Protein AF-A0A7V4P8J2-F1 (afdb_monomer)

Foldseek 3Di:
DEFQDQADDDDPVVVCVVVVDDDDVSVRGPVVCCVVVNHVDHDHPVCPVVVVVVVVVVVDD

Radius of gyration: 14.88 Å; Cα contacts (8 Å, |Δi|>4): 49; chains: 1; bounding box: 27×21×44 Å

Structure (mmCIF, N/CA/C/O backbone):
data_AF-A0A7V4P8J2-F1
#
_entry.id   AF-A0A7V4P8J2-F1
#
loop_
_atom_site.group_PDB
_atom_site.id
_atom_site.type_symbol
_atom_site.label_atom_id
_atom_site.label_alt_id
_atom_site.label_comp_id
_atom_site.label_asym_id
_atom_site.label_entity_id
_atom_site.label_seq_id
_atom_site.pdbx_PDB_ins_code
_atom_site.Cartn_x
_atom_site.Cartn_y
_atom_site.Cartn_z
_atom_site.occupancy
_atom_site.B_iso_or_equiv
_atom_site.auth_seq_id
_atom_site.auth_comp_id
_atom_site.auth_asym_id
_atom_site.auth_atom_id
_atom_site.pdbx_PDB_model_num
ATOM 1 N N . ALA A 1 1 ? 3.288 0.817 -3.235 1.00 97.00 1 ALA A N 1
ATOM 2 C CA . ALA A 1 1 ? 3.628 0.474 -1.834 1.00 97.00 1 ALA A CA 1
ATOM 3 C C . ALA A 1 1 ? 4.138 -0.966 -1.739 1.00 97.00 1 ALA A C 1
ATOM 5 O O . ALA A 1 1 ? 3.927 -1.729 -2.673 1.00 97.00 1 ALA A O 1
ATOM 6 N N . GLU A 1 2 ? 4.792 -1.350 -0.641 1.00 98.12 2 GLU A N 1
ATOM 7 C CA . GLU A 1 2 ? 5.083 -2.761 -0.319 1.00 98.12 2 GLU A CA 1
ATOM 8 C C . GLU A 1 2 ? 3.911 -3.409 0.445 1.00 98.12 2 GLU A C 1
ATOM 10 O O . GLU A 1 2 ? 3.125 -2.668 1.036 1.00 98.12 2 GLU A O 1
ATOM 15 N N . PRO A 1 3 ? 3.774 -4.753 0.459 1.00 98.06 3 PRO A N 1
ATOM 16 C CA . PRO A 1 3 ? 2.707 -5.434 1.196 1.00 98.06 3 PRO A CA 1
ATOM 17 C C . PRO A 1 3 ? 2.719 -5.111 2.691 1.00 98.06 3 PRO A C 1
ATOM 19 O O . PRO A 1 3 ? 3.780 -5.108 3.318 1.00 98.06 3 PRO A O 1
ATOM 22 N N . LYS A 1 4 ? 1.531 -4.916 3.273 1.00 96.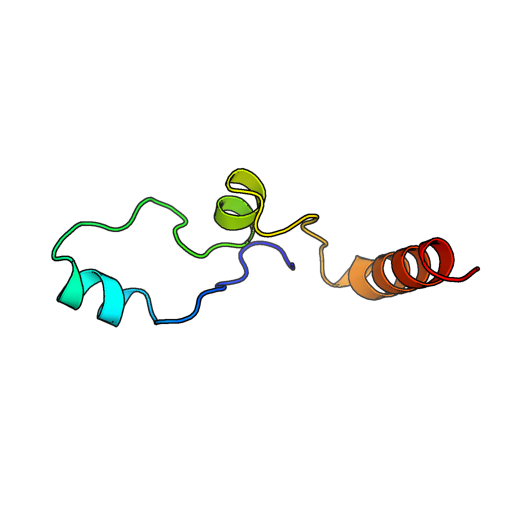94 4 LYS A N 1
ATOM 23 C CA . LYS A 1 4 ? 1.306 -4.595 4.694 1.00 96.94 4 LYS A CA 1
ATOM 24 C C . LYS A 1 4 ? 2.028 -3.338 5.201 1.00 96.94 4 LYS A C 1
ATOM 26 O O . LYS A 1 4 ? 2.177 -3.173 6.412 1.00 96.94 4 LYS A O 1
ATOM 31 N N . ALA A 1 5 ? 2.484 -2.454 4.314 1.00 97.62 5 ALA A N 1
ATOM 32 C CA . ALA A 1 5 ? 3.150 -1.223 4.726 1.00 97.62 5 ALA A CA 1
ATOM 33 C C . ALA A 1 5 ? 2.165 -0.313 5.471 1.00 97.62 5 ALA A C 1
ATOM 35 O O . ALA A 1 5 ? 1.046 -0.124 5.002 1.00 97.62 5 ALA A O 1
ATOM 36 N N . LEU A 1 6 ? 2.583 0.261 6.603 1.00 96.81 6 LEU A N 1
ATOM 37 C CA . LEU A 1 6 ? 1.802 1.264 7.327 1.00 96.81 6 LEU A CA 1
ATOM 38 C C . LEU A 1 6 ? 2.099 2.653 6.747 1.00 96.81 6 LEU A C 1
ATOM 40 O O . LEU A 1 6 ? 3.244 3.098 6.755 1.00 96.81 6 LEU A O 1
ATOM 44 N N . ILE A 1 7 ? 1.073 3.325 6.237 1.00 97.06 7 ILE A N 1
ATOM 45 C CA . ILE A 1 7 ? 1.161 4.588 5.508 1.00 97.06 7 ILE A CA 1
ATOM 46 C C . ILE A 1 7 ? 0.075 5.525 6.038 1.00 97.06 7 ILE A C 1
ATOM 48 O O . ILE A 1 7 ? -1.115 5.214 6.007 1.00 97.06 7 ILE A O 1
ATOM 52 N N . GLY A 1 8 ? 0.472 6.707 6.496 1.00 94.50 8 GLY A N 1
ATOM 53 C CA . GLY A 1 8 ? -0.464 7.725 6.946 1.00 94.50 8 GLY A CA 1
ATOM 54 C C . GLY A 1 8 ? 0.241 8.977 7.441 1.00 94.50 8 GLY A C 1
ATOM 55 O O . GLY A 1 8 ? 1.431 8.951 7.741 1.00 94.50 8 GLY A O 1
ATOM 56 N N . PHE A 1 9 ? -0.508 10.074 7.522 1.00 94.69 9 PHE A N 1
ATOM 57 C CA . PHE A 1 9 ? 0.008 11.353 8.007 1.00 94.69 9 PHE A CA 1
ATOM 58 C C . PHE A 1 9 ? 0.216 11.360 9.530 1.00 94.69 9 PHE A C 1
ATOM 60 O O . PHE A 1 9 ? 1.272 11.749 10.017 1.00 94.69 9 PHE A O 1
ATOM 67 N N . ALA A 1 10 ? -0.781 10.886 10.284 1.00 94.94 10 ALA A N 1
ATOM 68 C CA . ALA A 1 10 ? -0.736 10.772 11.739 1.00 94.94 10 ALA A CA 1
ATOM 69 C C . ALA A 1 10 ? -0.812 9.304 12.170 1.00 94.94 10 ALA A C 1
ATOM 71 O O . ALA A 1 10 ? -1.455 8.488 11.510 1.00 94.94 10 ALA A O 1
ATOM 72 N N . GLY A 1 11 ? -0.183 8.960 13.295 1.00 93.19 11 GLY A N 1
ATOM 73 C CA . GLY A 1 11 ? -0.204 7.590 13.809 1.00 93.19 11 GLY A CA 1
ATOM 74 C C . GLY A 1 11 ? -1.612 7.131 14.237 1.00 93.19 11 GLY A C 1
ATOM 75 O O . GLY A 1 11 ? -2.398 7.956 14.719 1.00 93.19 11 GLY A O 1
ATOM 76 N N . PRO A 1 12 ? -1.923 5.818 14.167 1.00 91.62 12 PRO A N 1
ATOM 77 C CA . PRO A 1 12 ? -3.246 5.285 14.511 1.00 91.62 12 PRO A CA 1
ATOM 78 C C . PRO A 1 12 ? -3.707 5.670 15.924 1.00 91.62 12 PRO A C 1
ATOM 80 O O . PRO A 1 12 ? -4.877 5.966 16.147 1.00 91.62 12 PRO A O 1
ATOM 83 N N . ARG A 1 13 ? -2.776 5.705 16.891 1.00 92.12 13 ARG A N 1
ATOM 84 C CA . ARG A 1 13 ? -3.066 6.070 18.289 1.00 92.12 13 ARG A CA 1
ATOM 85 C C . ARG A 1 13 ? -3.544 7.513 18.420 1.00 92.12 13 ARG A C 1
ATOM 87 O O . ARG A 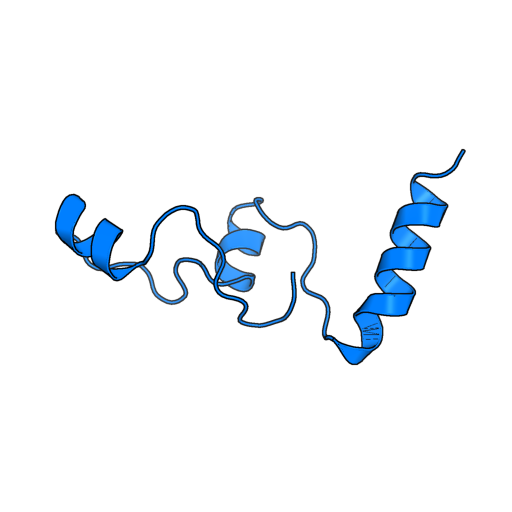1 13 ? -4.521 7.760 19.117 1.00 92.12 13 ARG A O 1
ATOM 94 N N . THR A 1 14 ? -2.878 8.440 17.732 1.00 94.69 14 THR A N 1
ATOM 95 C CA . THR A 1 14 ? -3.249 9.859 17.726 1.00 94.69 14 THR A CA 1
ATOM 96 C C . THR A 1 14 ? -4.626 10.038 17.108 1.00 94.69 14 THR A C 1
ATOM 98 O O . THR A 1 14 ? -5.487 10.653 17.723 1.00 94.69 14 THR A O 1
ATOM 101 N N . ILE A 1 15 ? -4.876 9.416 15.951 1.00 94.12 15 ILE A N 1
ATOM 102 C CA . ILE A 1 15 ? -6.179 9.499 15.280 1.00 94.12 15 ILE A CA 1
ATOM 103 C C . ILE A 1 15 ? -7.279 8.938 16.185 1.00 94.12 15 ILE A C 1
ATOM 105 O O . ILE A 1 15 ? -8.270 9.625 16.417 1.00 94.12 15 ILE A O 1
ATOM 109 N 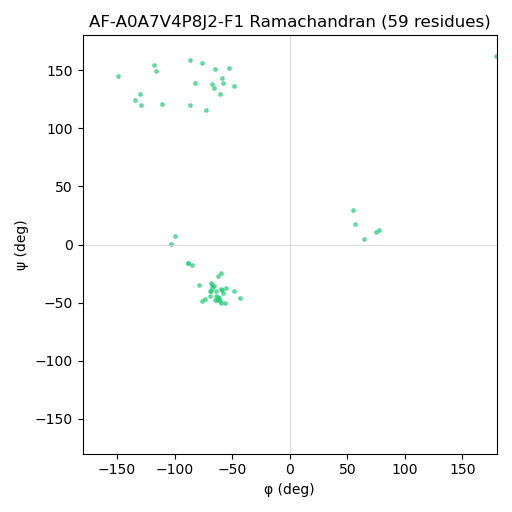N . LYS A 1 16 ? -7.083 7.744 16.761 1.00 93.44 16 LYS A N 1
ATOM 110 C CA . LYS A 1 16 ? -8.045 7.117 17.680 1.00 93.44 16 LYS A CA 1
ATOM 111 C C . LYS A 1 16 ? -8.350 8.005 18.892 1.00 93.44 16 LYS A C 1
ATOM 113 O O . LYS A 1 16 ? -9.511 8.128 19.270 1.00 93.44 16 LYS A O 1
ATOM 118 N N . ALA A 1 17 ? -7.337 8.653 19.471 1.00 94.00 17 ALA A N 1
ATOM 119 C CA . ALA A 1 17 ? -7.521 9.582 20.585 1.00 94.00 17 ALA A CA 1
ATOM 120 C C . ALA A 1 17 ? -8.318 10.838 20.183 1.00 94.00 17 ALA A C 1
ATOM 122 O O . ALA A 1 17 ? -9.123 11.329 20.974 1.00 94.00 17 ALA A O 1
ATOM 123 N N . THR A 1 18 ? -8.125 11.335 18.957 1.00 94.81 18 THR A N 1
ATOM 124 C CA . THR A 1 18 ? -8.810 12.529 18.446 1.00 94.81 18 THR A CA 1
ATOM 125 C C . THR A 1 18 ? -10.261 12.252 18.049 1.00 94.81 18 THR A C 1
ATOM 127 O O . THR A 1 18 ? -11.145 12.993 18.466 1.00 94.81 18 THR A O 1
ATOM 130 N N . ILE A 1 19 ? -10.531 11.193 17.274 1.00 93.88 19 ILE A N 1
ATOM 131 C CA . ILE A 1 19 ? -11.882 10.907 16.749 1.00 93.88 19 ILE A CA 1
ATOM 132 C C . ILE A 1 19 ? -12.733 10.054 17.698 1.00 93.88 19 ILE A C 1
ATOM 134 O O . ILE A 1 19 ? -13.944 9.989 17.528 1.00 93.88 19 ILE A O 1
ATOM 138 N N . ARG A 1 20 ? -12.110 9.403 18.695 1.00 90.94 20 ARG A N 1
ATOM 139 C CA . ARG A 1 20 ? -12.752 8.524 19.695 1.00 90.94 20 ARG A CA 1
ATOM 140 C C . ARG A 1 20 ? -13.588 7.381 19.096 1.00 90.94 20 ARG A C 1
ATOM 142 O O . ARG A 1 20 ? -14.543 6.919 19.712 1.00 90.94 20 ARG A O 1
ATOM 149 N N . LEU A 1 21 ? -13.202 6.906 17.913 1.00 91.19 21 LEU A N 1
ATOM 150 C CA . LEU A 1 21 ? -13.805 5.771 17.211 1.00 91.19 21 LEU A CA 1
ATOM 151 C C . LEU A 1 21 ? -12.775 4.653 17.030 1.00 91.19 21 LEU A C 1
ATOM 153 O O . LEU A 1 21 ? -11.568 4.904 16.980 1.00 91.19 21 LEU A O 1
ATOM 157 N N . GLU A 1 22 ? -13.255 3.416 16.908 1.00 90.38 22 GLU A N 1
ATOM 158 C CA . GLU A 1 22 ? -12.409 2.302 16.486 1.00 90.38 22 GLU A CA 1
ATOM 159 C C . GLU A 1 22 ? -11.990 2.476 15.025 1.00 90.38 22 GLU A C 1
ATOM 161 O O . GLU A 1 22 ? -12.786 2.863 14.167 1.00 90.38 22 GLU A O 1
ATOM 166 N N . LEU A 1 23 ? -10.719 2.191 14.742 1.00 92.31 23 LEU A N 1
ATOM 167 C CA . LEU A 1 23 ? -10.194 2.280 13.386 1.00 92.31 23 LEU A CA 1
ATOM 168 C C . LEU A 1 23 ? -10.548 1.002 12.613 1.00 92.31 23 LEU A C 1
ATOM 170 O O . LEU A 1 23 ? -10.427 -0.092 13.174 1.00 92.31 23 LEU A O 1
ATOM 174 N N . PRO A 1 24 ? -10.947 1.109 11.332 1.00 93.62 24 PRO A N 1
ATOM 175 C CA . PRO A 1 24 ? -11.221 -0.056 10.501 1.00 93.62 24 PRO A CA 1
ATOM 176 C C . PRO A 1 24 ? -10.058 -1.051 10.482 1.00 93.62 24 PRO A C 1
ATOM 178 O O . PRO A 1 24 ? -8.883 -0.686 10.595 1.00 93.62 24 PRO A O 1
ATOM 181 N N . LYS A 1 25 ? -10.366 -2.335 10.281 1.00 93.12 25 LYS A N 1
ATOM 182 C CA . LYS A 1 25 ? -9.327 -3.358 10.133 1.00 93.12 25 LYS A CA 1
ATOM 183 C C . LYS A 1 25 ? -8.447 -3.031 8.927 1.00 93.12 25 LYS A C 1
ATOM 185 O O . LYS A 1 25 ? -8.948 -2.808 7.831 1.00 93.12 25 LYS A O 1
ATOM 190 N N . GLY A 1 26 ? -7.132 -3.041 9.137 1.00 93.38 26 GLY A N 1
ATOM 191 C CA . GLY A 1 26 ? -6.173 -2.695 8.090 1.00 93.38 26 GLY A CA 1
ATOM 192 C C . GLY A 1 26 ? -6.100 -1.199 7.792 1.00 93.38 26 GLY A C 1
ATOM 193 O O . GLY A 1 26 ? -5.462 -0.828 6.818 1.00 93.38 26 GLY A O 1
ATOM 194 N N . PHE A 1 27 ? -6.706 -0.328 8.608 1.00 95.38 27 PHE A N 1
ATOM 195 C CA . PHE A 1 27 ? -6.536 1.116 8.465 1.00 95.38 27 PHE A CA 1
ATOM 196 C C . PHE A 1 27 ? -5.051 1.477 8.329 1.00 95.38 27 PHE A C 1
ATOM 198 O O . PHE A 1 27 ? -4.207 0.934 9.044 1.00 95.38 27 PHE A O 1
ATOM 205 N N . GLN A 1 28 ? -4.750 2.378 7.391 1.00 96.81 28 GLN A N 1
ATOM 206 C CA .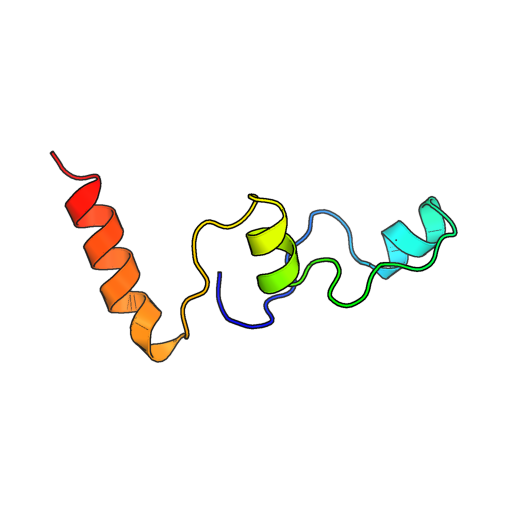 GLN A 1 28 ? -3.391 2.790 7.019 1.00 96.81 28 GLN A CA 1
ATOM 207 C C . GLN A 1 28 ? -2.501 1.702 6.406 1.00 96.81 28 GLN A C 1
ATOM 209 O O . GLN A 1 28 ? -1.342 1.987 6.125 1.00 96.81 28 GLN A O 1
ATOM 214 N N . THR A 1 29 ? -2.976 0.481 6.145 1.00 97.88 29 THR A N 1
ATOM 215 C CA . THR A 1 29 ? -2.157 -0.471 5.386 1.00 97.88 29 THR A CA 1
ATOM 216 C C . THR A 1 29 ? -2.159 -0.140 3.898 1.00 97.88 29 THR A C 1
ATOM 218 O O . THR A 1 29 ? -3.099 0.455 3.365 1.00 97.88 29 THR A O 1
ATOM 221 N N . SER A 1 30 ? -1.123 -0.586 3.194 1.00 98.19 30 SER A N 1
ATOM 222 C CA . SER A 1 30 ? -1.040 -0.538 1.734 1.00 98.19 30 SER A CA 1
ATOM 223 C C . SER A 1 30 ? -2.291 -1.076 1.032 1.00 98.19 30 SER A C 1
ATOM 225 O O . SER A 1 30 ? -2.724 -0.496 0.044 1.00 98.19 30 SER A O 1
ATOM 227 N N . GLU A 1 31 ? -2.886 -2.156 1.542 1.00 98.25 31 GLU A N 1
ATOM 228 C CA . GLU A 1 31 ? -4.088 -2.801 1.003 1.00 98.25 31 GLU A CA 1
ATOM 229 C C . GLU A 1 31 ? -5.322 -1.924 1.193 1.00 98.25 31 GLU A C 1
ATOM 231 O O . GLU A 1 31 ? -6.097 -1.742 0.255 1.00 98.25 31 GLU A O 1
ATOM 236 N N . PHE A 1 32 ? -5.472 -1.330 2.378 1.00 97.62 32 PHE A N 1
ATOM 237 C CA . PHE A 1 32 ? -6.548 -0.386 2.645 1.00 97.62 32 PHE A CA 1
ATOM 238 C C . PHE A 1 32 ? -6.430 0.838 1.736 1.00 97.62 32 PHE A C 1
ATOM 240 O O . PHE A 1 32 ? -7.408 1.245 1.119 1.00 97.62 32 PHE A O 1
ATOM 247 N N . LEU A 1 33 ? -5.229 1.396 1.581 1.00 97.94 33 LEU A N 1
ATOM 248 C CA . LEU A 1 33 ? -5.012 2.558 0.721 1.00 97.94 33 LEU A CA 1
ATOM 249 C C . LEU A 1 33 ? -5.184 2.254 -0.770 1.00 97.94 33 LEU A C 1
ATOM 251 O O . LEU A 1 33 ? -5.684 3.111 -1.494 1.00 97.94 33 LEU A O 1
ATOM 255 N N . LEU A 1 34 ? -4.833 1.047 -1.223 1.00 97.81 34 LEU A N 1
ATOM 256 C CA . LEU A 1 34 ? -5.115 0.587 -2.585 1.00 97.81 34 LEU A CA 1
ATOM 257 C C . LEU A 1 34 ? -6.628 0.544 -2.843 1.00 97.81 34 LEU A C 1
ATOM 259 O O . LEU A 1 34 ? -7.092 1.060 -3.853 1.00 97.81 34 LEU A O 1
ATOM 263 N N . GLN A 1 35 ? -7.409 -0.004 -1.905 1.00 97.62 35 GLN A N 1
ATOM 264 C CA . GLN A 1 35 ? -8.874 -0.051 -2.015 1.00 97.62 35 GLN A CA 1
ATOM 265 C C . GLN A 1 35 ? -9.529 1.337 -2.052 1.00 97.62 35 GLN A C 1
ATOM 267 O O . GLN A 1 35 ? -10.602 1.482 -2.629 1.00 97.62 35 GLN A O 1
ATOM 272 N N . HIS A 1 36 ? -8.891 2.349 -1.458 1.00 96.94 36 HIS A N 1
ATOM 273 C CA . HIS A 1 36 ? -9.397 3.724 -1.399 1.00 96.94 36 HIS A CA 1
ATOM 274 C C . HIS A 1 36 ? -8.763 4.653 -2.453 1.00 96.94 36 HIS A C 1
ATOM 276 O O . HIS A 1 36 ? -8.990 5.858 -2.410 1.00 96.94 36 HIS A O 1
ATOM 282 N N . GLY A 1 37 ? -7.969 4.119 -3.391 1.00 97.31 37 GLY A N 1
ATOM 283 C CA . GLY A 1 37 ? -7.404 4.884 -4.510 1.00 97.31 37 GLY A CA 1
ATOM 284 C C . GLY A 1 37 ? -6.205 5.776 -4.167 1.00 97.31 37 GLY A C 1
ATOM 285 O O . GLY A 1 37 ? -5.814 6.605 -4.980 1.00 97.31 37 GLY A O 1
ATOM 286 N N . PHE A 1 38 ? -5.598 5.614 -2.988 1.00 97.56 38 PHE A N 1
ATOM 287 C CA . PHE A 1 38 ? -4.401 6.368 -2.580 1.00 97.56 38 PHE A CA 1
ATOM 288 C C . PHE A 1 38 ? -3.086 5.703 -3.003 1.00 97.56 38 PHE A C 1
ATOM 290 O O . PHE A 1 38 ? -2.025 6.322 -2.937 1.00 97.56 38 PHE A O 1
ATOM 297 N N . VAL A 1 39 ? -3.129 4.426 -3.379 1.00 97.56 39 VAL A N 1
ATOM 298 C CA . VAL A 1 39 ? -1.976 3.654 -3.849 1.00 97.56 39 VAL A CA 1
ATOM 299 C C . VAL A 1 39 ? -2.368 2.968 -5.147 1.00 97.56 39 VAL A C 1
ATOM 301 O O . VAL A 1 39 ? -3.363 2.261 -5.167 1.00 97.56 39 VAL A O 1
ATOM 304 N N . ASP A 1 40 ? -1.558 3.096 -6.197 1.00 97.25 40 ASP A N 1
ATOM 305 C CA . ASP A 1 40 ? -1.855 2.457 -7.487 1.00 97.25 40 ASP A CA 1
ATOM 306 C C . ASP A 1 40 ? -1.514 0.962 -7.512 1.00 97.25 40 ASP A C 1
ATOM 308 O O . ASP A 1 40 ? -2.152 0.170 -8.205 1.00 97.25 40 ASP A O 1
ATOM 312 N N . ARG A 1 41 ? -0.444 0.561 -6.809 1.00 97.12 41 ARG A N 1
ATOM 313 C CA . ARG A 1 41 ? 0.101 -0.807 -6.856 1.00 97.12 41 ARG A CA 1
ATOM 314 C C . ARG A 1 41 ? 0.751 -1.216 -5.540 1.00 97.12 41 ARG A C 1
ATOM 316 O O . ARG A 1 41 ? 1.438 -0.419 -4.890 1.00 97.12 41 ARG A O 1
ATOM 323 N N . ILE A 1 42 ? 0.617 -2.498 -5.202 1.00 98.25 42 ILE A N 1
ATOM 324 C CA . ILE A 1 42 ? 1.345 -3.150 -4.108 1.00 98.25 42 ILE A CA 1
ATOM 325 C C . ILE A 1 42 ? 2.348 -4.139 -4.703 1.00 98.25 42 ILE A C 1
ATOM 327 O O . ILE A 1 42 ? 1.971 -5.054 -5.430 1.00 98.25 42 ILE A O 1
ATOM 331 N N . VAL A 1 43 ? 3.632 -3.946 -4.408 1.00 98.44 43 VAL A N 1
ATOM 332 C CA . VAL A 1 43 ? 4.745 -4.632 -5.072 1.00 98.44 43 VAL A CA 1
ATOM 333 C C . VAL A 1 43 ? 5.657 -5.237 -4.005 1.00 98.44 43 VAL A C 1
ATOM 335 O O . VAL A 1 43 ? 6.196 -4.493 -3.186 1.00 98.44 43 VAL A O 1
ATOM 338 N N . PRO A 1 44 ? 5.860 -6.568 -3.975 1.00 98.25 44 PRO A N 1
ATOM 339 C CA . PRO A 1 44 ? 6.820 -7.184 -3.062 1.00 98.25 44 PRO A CA 1
ATOM 340 C C . PRO A 1 44 ? 8.237 -6.646 -3.289 1.00 98.25 44 PRO A C 1
ATOM 342 O O . PRO A 1 44 ? 8.643 -6.477 -4.440 1.00 98.25 44 PRO A O 1
ATOM 345 N N . ARG A 1 45 ? 9.020 -6.469 -2.214 1.00 97.81 45 ARG A N 1
ATOM 346 C CA . ARG A 1 45 ? 10.394 -5.923 -2.249 1.00 97.81 45 ARG A CA 1
ATOM 347 C C . ARG A 1 45 ? 11.255 -6.479 -3.383 1.00 97.81 45 ARG A C 1
ATOM 349 O O . ARG A 1 45 ? 11.904 -5.716 -4.091 1.00 97.81 45 ARG A O 1
ATOM 356 N N . ALA A 1 46 ? 11.228 -7.798 -3.581 1.00 98.25 46 ALA A N 1
ATOM 357 C CA . ALA A 1 46 ? 12.038 -8.486 -4.588 1.00 98.25 46 ALA A CA 1
ATOM 358 C C . ALA A 1 46 ? 11.760 -8.021 -6.033 1.00 98.25 46 ALA A C 1
ATOM 360 O O . ALA A 1 46 ? 12.627 -8.140 -6.891 1.00 98.25 46 ALA A O 1
ATOM 361 N N . ARG A 1 47 ? 10.567 -7.475 -6.306 1.00 98.31 47 ARG A N 1
ATOM 362 C CA . ARG A 1 47 ? 10.153 -6.966 -7.625 1.00 98.31 47 ARG A CA 1
ATOM 363 C C . ARG A 1 47 ? 10.187 -5.441 -7.723 1.00 98.31 47 ARG A C 1
ATOM 365 O O . ARG A 1 47 ? 9.852 -4.889 -8.764 1.00 98.31 47 ARG A O 1
ATOM 372 N N . LEU A 1 48 ? 10.576 -4.744 -6.654 1.00 97.69 48 LEU A N 1
ATOM 373 C CA . LEU A 1 48 ? 10.495 -3.286 -6.603 1.00 97.69 48 LEU A CA 1
ATOM 374 C C . LEU A 1 48 ? 11.409 -2.628 -7.649 1.00 97.69 48 LEU A C 1
ATOM 376 O O . LEU A 1 48 ? 10.993 -1.688 -8.314 1.00 97.69 48 LEU A O 1
ATOM 380 N N . LYS A 1 49 ? 12.622 -3.165 -7.850 1.00 97.88 49 LYS A N 1
ATOM 381 C CA . LYS A 1 49 ? 13.583 -2.646 -8.839 1.00 97.88 49 LYS A CA 1
ATOM 382 C C . LYS A 1 49 ? 13.019 -2.671 -10.263 1.00 97.88 49 LYS A C 1
ATOM 384 O O . LYS A 1 49 ? 13.091 -1.665 -10.960 1.00 97.88 49 LYS A O 1
ATOM 389 N N . SER A 1 50 ? 12.478 -3.812 -10.691 1.00 97.88 50 SER A N 1
ATOM 390 C CA . SER A 1 50 ? 11.934 -3.965 -12.044 1.00 97.88 50 SER A CA 1
ATOM 391 C C . SER A 1 50 ? 10.679 -3.124 -12.253 1.00 97.88 50 SER A C 1
ATOM 393 O O . SER A 1 50 ? 10.509 -2.543 -13.319 1.00 97.88 50 SER A O 1
ATOM 395 N N . GLU A 1 51 ? 9.826 -3.011 -11.236 1.00 97.19 51 GLU A N 1
ATOM 396 C CA . GLU A 1 51 ? 8.614 -2.201 -11.332 1.00 97.19 51 GLU A CA 1
ATOM 397 C C . GLU A 1 51 ? 8.913 -0.698 -11.404 1.00 97.19 51 GLU A C 1
ATOM 399 O O . GLU A 1 51 ? 8.290 0.004 -12.197 1.00 97.19 51 GLU A O 1
ATOM 404 N N . ILE A 1 52 ? 9.886 -0.206 -10.626 1.00 96.31 52 ILE A N 1
ATOM 405 C CA . ILE A 1 52 ? 10.325 1.195 -10.700 1.00 96.31 52 ILE A CA 1
ATOM 406 C C . ILE A 1 52 ? 10.896 1.504 -12.087 1.00 96.31 52 ILE A C 1
ATOM 408 O O . ILE A 1 52 ? 10.505 2.508 -12.675 1.00 96.31 52 ILE A O 1
ATOM 412 N N . ALA A 1 53 ? 11.769 0.642 -12.626 1.00 97.19 53 ALA A N 1
ATOM 413 C CA . ALA A 1 53 ? 12.323 0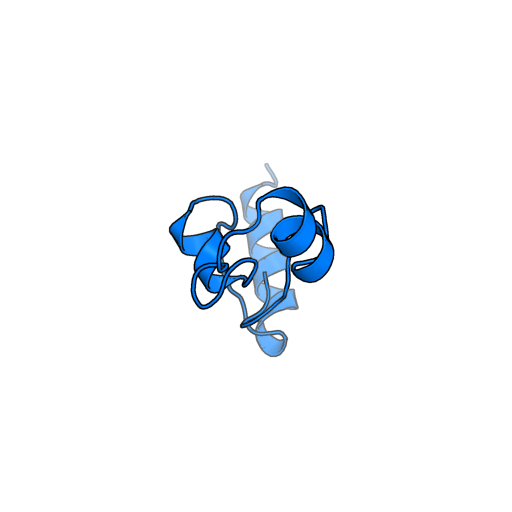.820 -13.970 1.00 97.19 53 ALA A CA 1
ATOM 414 C C . ALA A 1 53 ? 11.206 0.927 -15.020 1.00 97.19 53 ALA A C 1
ATOM 416 O O . ALA A 1 53 ? 11.125 1.916 -15.737 1.00 97.19 53 ALA A O 1
ATOM 417 N N . ARG A 1 54 ? 10.258 -0.018 -15.001 1.00 96.19 54 ARG A N 1
ATOM 418 C CA . ARG A 1 54 ? 9.104 -0.027 -15.910 1.00 96.19 54 ARG A CA 1
ATOM 419 C C . ARG A 1 54 ? 8.238 1.234 -15.802 1.00 96.19 54 ARG A C 1
ATOM 421 O O . ARG A 1 54 ? 7.725 1.705 -16.812 1.00 96.19 54 ARG A O 1
ATOM 428 N N . ALA A 1 55 ? 8.029 1.756 -14.592 1.00 94.75 55 ALA A N 1
ATOM 429 C CA . ALA A 1 55 ? 7.254 2.977 -14.384 1.00 94.75 55 ALA A CA 1
ATOM 430 C C . ALA A 1 55 ? 7.975 4.217 -14.934 1.00 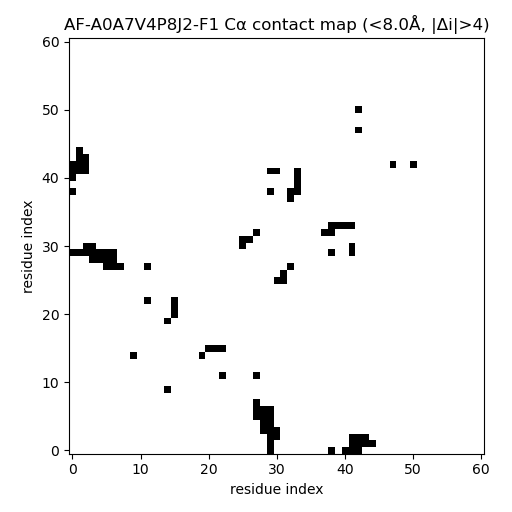94.75 55 ALA A C 1
ATOM 432 O O . ALA A 1 55 ? 7.332 5.071 -15.537 1.00 94.75 55 ALA A O 1
ATOM 433 N N . ILE A 1 56 ? 9.297 4.299 -14.756 1.00 95.88 56 ILE A N 1
ATOM 434 C CA . ILE A 1 56 ? 10.119 5.371 -15.327 1.00 95.88 56 ILE A CA 1
ATOM 435 C C . ILE A 1 56 ? 10.107 5.286 -16.855 1.00 95.88 56 ILE A C 1
ATOM 437 O O . ILE A 1 56 ? 9.821 6.294 -17.489 1.00 95.88 56 ILE A O 1
ATOM 441 N N . ASP A 1 57 ? 10.323 4.100 -17.430 1.00 96.38 57 ASP A N 1
ATOM 442 C CA . ASP A 1 57 ? 10.319 3.883 -18.884 1.00 96.38 57 ASP A CA 1
ATOM 443 C C . ASP A 1 57 ? 8.972 4.262 -19.518 1.00 96.38 57 ASP A C 1
ATOM 445 O O . ASP A 1 57 ? 8.934 4.846 -20.592 1.00 96.38 57 ASP A O 1
ATOM 449 N N . TYR A 1 58 ? 7.855 3.974 -18.840 1.00 92.88 58 TYR A N 1
ATOM 450 C CA . TYR A 1 58 ? 6.518 4.369 -19.299 1.00 92.88 58 TYR A CA 1
ATOM 451 C C . TYR A 1 58 ? 6.294 5.891 -19.266 1.00 92.88 58 TYR A C 1
ATOM 453 O O . TYR A 1 58 ? 5.570 6.431 -20.101 1.00 92.88 58 TYR A O 1
ATOM 461 N N . CYS A 1 59 ? 6.876 6.581 -18.282 1.00 87.50 59 CYS A N 1
ATOM 462 C CA . CYS A 1 59 ? 6.775 8.035 -18.132 1.00 87.50 59 CYS A CA 1
ATOM 463 C C . CYS A 1 59 ? 7.817 8.800 -18.967 1.00 87.50 59 CYS A C 1
ATOM 465 O O . CYS A 1 59 ? 7.663 10.006 -19.174 1.00 87.50 59 CYS A O 1
ATOM 467 N N . GLY A 1 60 ? 8.875 8.124 -19.415 1.00 73.12 60 GLY A N 1
ATOM 468 C CA . GLY A 1 60 ? 9.862 8.645 -20.347 1.00 73.12 60 GLY A CA 1
ATOM 469 C C . GLY A 1 60 ? 9.261 8.730 -21.743 1.00 73.12 60 GLY A C 1
ATOM 470 O O . GLY A 1 60 ? 8.895 7.716 -22.329 1.00 73.12 60 GLY A O 1
ATOM 471 N N . LYS A 1 61 ? 9.137 9.953 -22.261 1.00 55.12 61 LYS A N 1
ATOM 472 C CA . LYS A 1 61 ? 9.036 10.161 -23.708 1.00 55.12 61 LYS A CA 1
ATOM 473 C C . LYS A 1 61 ? 10.340 9.759 -24.379 1.00 55.12 61 LYS A C 1
ATOM 475 O O . LYS A 1 61 ? 11.398 10.094 -23.799 1.00 55.12 61 LYS A O 1
#

Sequence (61 aa):
AEPKALIGFAGPRTIKATIRLELPKGFQTSEFLLQHGFVDRIVPRARLKSEIARAIDYCGK

Secondary structure (DSSP, 8-state):
--TT-B--SS-HHHHHHHH-SPPPTTTTBHHHHHHTTS-S----GGGHHHHHHHHHHHH--

pLDDT: mean 94.74, std 6.35, range [55.12, 98.44]

Solvent-accessible surface area (backbone atoms only — not comparable to full-atom values): 3789 Å² total; per-residue (Å²): 79,41,74,78,36,80,54,72,95,67,58,70,68,59,50,33,69,72,73,73,50,87,77,62,90,56,65,44,18,35,64,47,31,37,77,70,70,77,33,96,54,75,42,54,75,94,49,42,68,62,51,52,51,52,54,51,59,70,70,51,128

Nearest PDB structures (foldseek):
  8uz2-assembly1_H  TM=9.643E-01  e=2.529E-04  Escherichia coli
  8uz2-assembly1_D  TM=9.684E-01  e=3.133E-04  Escherichia coli
  2f9y-assembly1_B-2  TM=9.545E-01  e=3.133E-04  Escherichia coli
  2f9i-assembly1_D  TM=9.009E-01  e=4.169E-04  Staphylococcus aureus

Mean predicted aligned error: 3.46 Å

=== Feature glossary ===
The record interleaves many kinds of information about one protein. Here is each kind framed as the question it answers.

Q: Are the domains correctly placed relative to each other?
A: Predicted aligned error is AlphaFold's pairwise confidence. Unlike pLDDT (per-residue), PAE is per-residue-pair and captures whether two parts of the structure are correctly placed relative to each other. Units are ångströms of expected positional error.

Q: Which residues are in helices, strands, or loops?
A: Eight-state 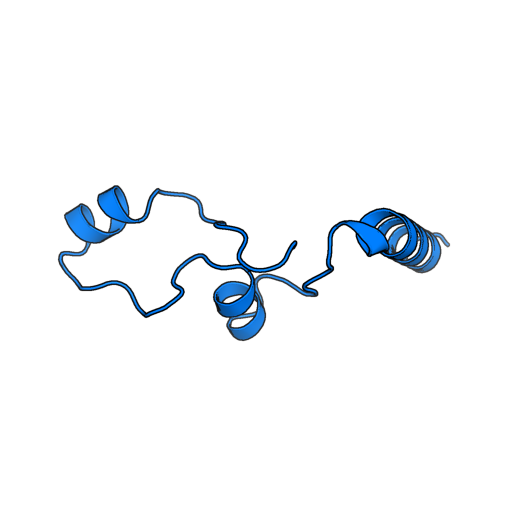secondary structure (DSSP): H is the canonical α-helix, G the tighter 3₁₀-helix, I the wider π-helix; E/B are β-structure, T and S are turns and bends, and '-' is everything else. DSSP derives these from the pattern of main-chain N–H···O=C hydrogen bonds, not from the sequence.

Q: What if only a Cα trace is available?
A: P-SEA three-state annotation labels each residue as helix, strand, or coil based purely on the geometry of the Cα trace. It serves as a fallback when the full backbone (and thus DSSP) is unavailable.

Q: What are the backbone torsion angles?
A: φ (phi) and ψ (psi) are the two rotatable backbone dihedrals per residue: φ is the C(i-1)–N–Cα–C torsion, ψ is the N–Cα–C–N(i+1) torsion, both in degrees on (−180°, 180°]. α-helical residues cluster near (−60°, −45°); β-strand residues near (−120°, +130°). A Ramachandran plot is simply a scatter of (φ, ψ) for every residue.

Q: What known structures does this most resemble?
A: Structural nearest neighbors (via Foldseek easy-search vs the PDB). Reported per hit: target PDB id, E-value, and alignment TM-score. A TM-score above ~0.5 is the conventional threshold for 'same fold'.

Q: What family and function is it annotated with?
A: Database cross-references. InterPro integrates a dozen domain/family signature databases into unified entries with residue-range hits. GO terms attach function/process/location labels with evidence codes. CATH codes position the fold in a four-level structural taxonomy. Organism is the NCBI-taxonomy species name.

Q: Which residues are buried vs exposed?
A: Solvent accessibility: the surface area of each residue that a 1.4 Å water probe can touch, in Å². When only backbone atoms are present the absolute values are lower than full-atom SASA (side chains contribute most of the area) and are flagged as backbone-only.

Q: What do the diagnostic plots show?
A: Three diagnostic plots accompany the record. The Cα contact map visualizes the tertiary structure as a 2D adjacency matrix (8 Å cutoff, sequence-local contacts suppressed). The Ramachandran plot shows the distribution of backbone (φ, ψ) torsions, with points in the α and β basins reflecting secondary structure content. The PAE plot shows AlphaFold's inter-residue confidence as a color matrix.

Q: What is the amino-acid chain?
A: The amino-acid sequence is the protein's primary structure: the linear order of residues from the N-terminus to the C-terminus, written in one-letter code. Everything else here — the 3D coordinates, the secondary structure, the domain annotations — is ultimately a consequence of this string.

Q: What do the rendered images show?
A: The six renders are orthographic views along the three Cartesian axes in both directions. Representation (cartoon, sticks, or surface) and color scheme (sequence-rainbow or by-chain) vary across proteins so the training set covers all the common visualization conventions.

Q: Where is each backbone atom in 3D?
A: The mmCIF table is the protein's shape written out atom by atom. For each backbone N, Cα, C, and carbonyl O, it records an (x, y, z) coordinate triple in Å plus the residue type, chain letter, and residue number.

Q: How mobile is each atom in the crystal?
A: For experimental (PDB) structures, the B-factor (temperature factor) quantifies the positional spread of each atom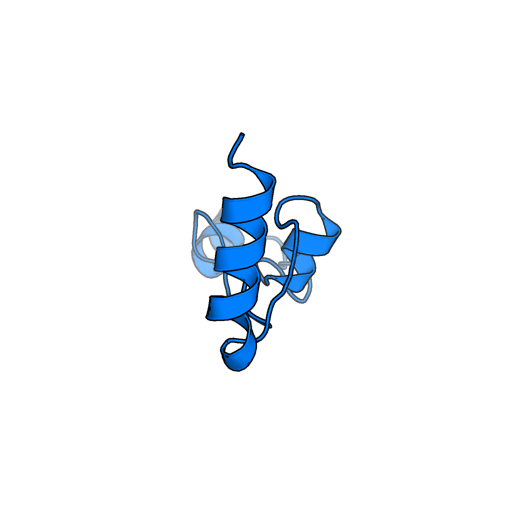 in the crystal — a combination of thermal vibration and static disorder — in units of Å². High B-factors mark flexible loops or poorly resolved regions; low B-factors mark the rigid, well-ordered core.

Q: How big and how compact is the whole molecule?
A: Three whole-structure scalars: the radius of gyration (RMS distance of Cα from centroid, in Å), the count of Cα–Cα contacts (pairs closer than 8 Å and separated by more than four residues in sequence — i.e. tertiary, not local, contacts), and the bounding-box dimensions. Together they distinguish compact globular folds from extended fibres or disordered chains.

Q: What does the local fold look like, residue by residue?
A: A 3Di character summarizes, for each residue, the relative orientation 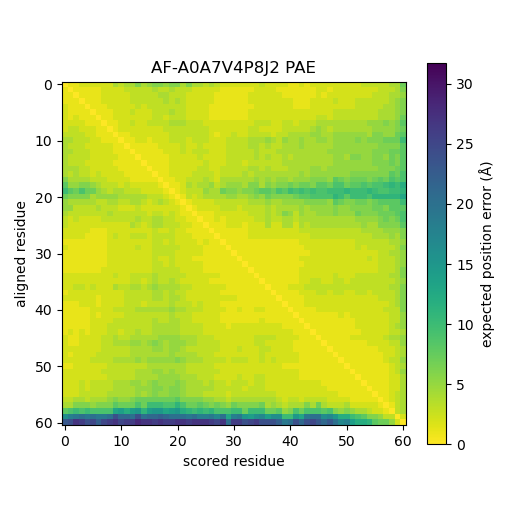of the Cα frame of its nearest spatial neighbor. Because it encodes fold topology rather than chemistry, 3Di alignments detect remote structural similarity that sequence alignment misses.

Q: How confident is the AlphaFold model at each residue?
A: For AlphaFold models, the B-factor field carries pLDDT — the model's own estimate of local accuracy on a 0–100 scale. Regions with pLDDT<50 should be treated as essentially unmodeled; they often correspond to intrinsically disordered segments.